Protein AF-A0A9D4X7P8-F1 (afdb_monomer_lite)

Structure (mmCIF, N/CA/C/O backbone):
data_AF-A0A9D4X7P8-F1
#
_entry.id   AF-A0A9D4X7P8-F1
#
loop_
_atom_site.group_PDB
_atom_site.id
_atom_site.type_symbol
_atom_site.label_atom_id
_atom_site.label_alt_id
_atom_site.label_comp_id
_atom_site.label_asym_id
_atom_site.label_entity_id
_atom_site.label_seq_id
_atom_site.pdbx_PDB_ins_code
_atom_site.Cartn_x
_atom_site.Cartn_y
_atom_site.Cartn_z
_atom_site.occupancy
_atom_site.B_iso_or_equiv
_atom_site.auth_seq_id
_atom_site.auth_comp_id
_atom_site.auth_asym_id
_atom_site.auth_atom_id
_atom_site.pdbx_PDB_model_num
ATOM 1 N N . ILE A 1 1 ? 26.173 9.190 -37.164 1.00 42.94 1 ILE A N 1
ATOM 2 C CA . ILE A 1 1 ? 26.378 9.994 -38.397 1.00 42.94 1 ILE A CA 1
ATOM 3 C C . ILE A 1 1 ? 27.823 10.478 -38.387 1.00 42.94 1 ILE A C 1
ATOM 5 O O . ILE A 1 1 ? 28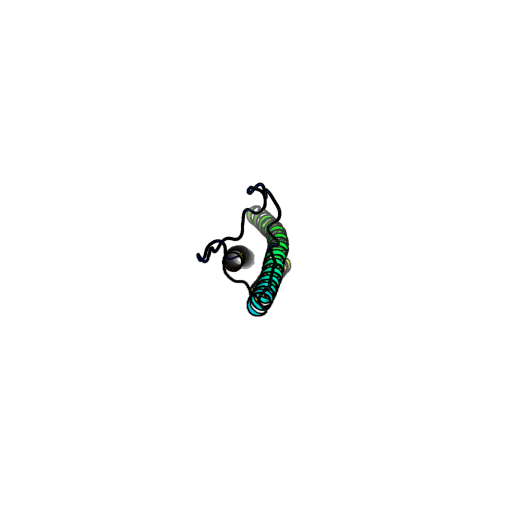.243 11.026 -37.375 1.00 42.94 1 ILE A O 1
ATOM 9 N N . PHE A 1 2 ? 28.584 10.242 -39.460 1.00 40.75 2 PHE A N 1
ATOM 10 C CA . PHE A 1 2 ? 29.937 10.782 -39.629 1.00 40.75 2 PHE A CA 1
ATOM 11 C C . PHE A 1 2 ? 29.878 12.040 -40.497 1.00 40.75 2 PHE A C 1
ATOM 13 O O . PHE A 1 2 ? 29.322 12.016 -41.591 1.00 40.75 2 PHE A O 1
ATOM 20 N N . TYR A 1 3 ? 30.475 13.131 -40.024 1.00 44.56 3 TYR A N 1
ATOM 21 C CA . TYR A 1 3 ? 30.730 14.324 -40.826 1.00 44.56 3 TYR A CA 1
ATOM 22 C C . TYR A 1 3 ? 32.185 14.742 -40.602 1.00 44.56 3 TYR A C 1
ATOM 24 O O . TYR A 1 3 ? 32.595 14.969 -39.464 1.00 44.56 3 TYR A O 1
ATOM 32 N N . LYS A 1 4 ? 32.977 14.798 -41.681 1.00 46.06 4 LYS A N 1
ATOM 33 C CA . LYS A 1 4 ? 34.406 15.177 -41.676 1.00 46.06 4 LYS A CA 1
ATOM 34 C C . LYS A 1 4 ? 35.276 14.406 -40.661 1.00 46.06 4 LYS A C 1
ATOM 36 O O . LYS A 1 4 ? 35.939 15.014 -39.825 1.00 46.06 4 LYS A O 1
ATOM 41 N N . ASN A 1 5 ? 35.285 13.072 -40.745 1.00 43.22 5 ASN A N 1
ATOM 42 C CA . ASN A 1 5 ? 36.192 12.179 -39.998 1.00 43.22 5 ASN A CA 1
ATOM 43 C C . ASN A 1 5 ? 36.205 12.349 -38.466 1.00 43.22 5 ASN A C 1
ATOM 45 O O . ASN A 1 5 ? 37.178 11.985 -37.810 1.00 43.22 5 ASN A O 1
ATOM 49 N N . LYS A 1 6 ? 35.127 12.874 -37.877 1.00 43.34 6 LYS A N 1
ATOM 50 C CA . LYS A 1 6 ? 34.929 12.877 -36.425 1.00 43.34 6 LYS A CA 1
ATOM 51 C C . LYS A 1 6 ? 33.631 12.162 -36.084 1.00 43.34 6 LYS A C 1
ATOM 53 O O . LYS A 1 6 ? 32.567 12.517 -36.595 1.00 43.34 6 LYS A O 1
ATOM 58 N N . GLU A 1 7 ? 33.738 11.160 -35.220 1.00 41.56 7 GLU A N 1
ATOM 59 C CA . GLU A 1 7 ? 32.595 10.467 -34.640 1.00 41.56 7 GLU A CA 1
ATOM 60 C C . GLU A 1 7 ? 31.840 11.450 -33.736 1.00 41.56 7 GLU A C 1
ATOM 62 O O . GLU A 1 7 ? 32.394 12.014 -32.791 1.00 41.56 7 GLU A O 1
ATOM 67 N N . ARG A 1 8 ? 30.580 11.732 -34.073 1.00 46.03 8 ARG A N 1
ATOM 68 C CA . ARG A 1 8 ? 29.701 12.586 -33.273 1.00 46.03 8 ARG A CA 1
ATOM 69 C C . ARG A 1 8 ? 28.571 11.725 -32.734 1.00 46.03 8 ARG A C 1
ATOM 71 O O . ARG A 1 8 ? 27.707 11.266 -33.481 1.00 46.03 8 ARG A O 1
ATOM 78 N N . VAL A 1 9 ? 28.587 11.540 -31.421 1.00 49.66 9 VAL A N 1
ATOM 79 C CA . VAL A 1 9 ? 27.447 11.056 -30.649 1.00 49.66 9 VAL A CA 1
ATOM 80 C C . VAL A 1 9 ? 26.550 12.264 -30.408 1.00 49.66 9 VAL A C 1
ATOM 82 O O . VAL A 1 9 ? 26.914 13.113 -29.606 1.00 49.66 9 VAL A O 1
ATOM 85 N N . SER A 1 10 ? 25.422 12.395 -31.104 1.00 44.62 10 SER A N 1
ATOM 86 C CA . SER A 1 10 ? 24.226 12.923 -30.440 1.00 44.62 10 SER A CA 1
ATOM 87 C C . SER A 1 10 ? 22.953 12.745 -31.254 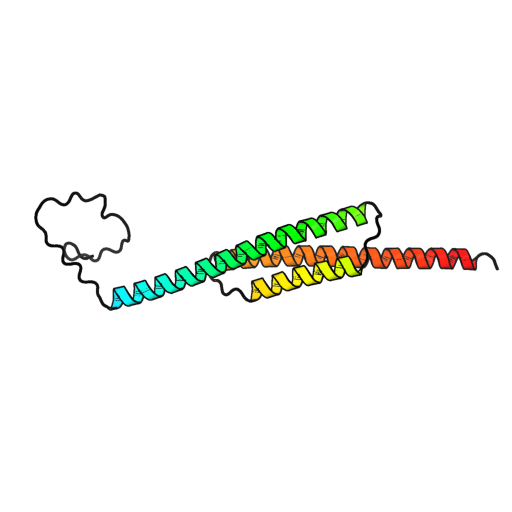1.00 44.62 10 SER A C 1
ATOM 89 O O . SER A 1 10 ? 22.955 12.627 -32.476 1.00 44.62 10 SER A O 1
ATOM 91 N N . LYS A 1 11 ? 21.887 12.718 -30.468 1.00 54.62 11 LYS A N 1
ATOM 92 C CA . LYS A 1 11 ? 20.524 12.245 -30.663 1.00 54.62 11 LYS A CA 1
ATOM 93 C C . LYS A 1 11 ? 19.567 13.363 -31.090 1.00 54.62 11 LYS A C 1
ATOM 95 O O . LYS A 1 11 ? 18.370 13.137 -31.162 1.00 54.62 11 LYS A O 1
ATOM 100 N N . GLU A 1 12 ? 20.057 14.568 -31.341 1.00 46.75 12 GLU A N 1
ATOM 101 C CA . GLU A 1 12 ? 19.221 15.763 -31.453 1.00 46.75 12 GLU A CA 1
ATOM 102 C C . GLU A 1 12 ? 19.833 16.711 -32.493 1.00 46.75 12 GLU A C 1
ATOM 104 O O . GLU A 1 12 ? 21.054 16.796 -32.604 1.00 46.75 12 GLU A O 1
ATOM 109 N N . PHE A 1 13 ? 18.974 17.419 -33.231 1.00 42.31 13 PHE A N 1
ATOM 110 C CA . PHE A 1 13 ? 19.274 18.430 -34.259 1.00 42.31 13 PHE A CA 1
ATOM 111 C C . PHE A 1 13 ? 19.538 17.932 -35.689 1.00 42.31 13 PHE A C 1
ATOM 113 O O . PHE A 1 13 ? 20.638 18.050 -36.223 1.00 42.31 13 PHE A O 1
ATOM 120 N N . LEU A 1 14 ? 18.465 17.502 -36.363 1.00 47.31 14 LEU A N 1
ATOM 121 C CA . LEU A 1 14 ? 18.344 17.673 -37.821 1.00 47.31 14 LEU A CA 1
ATOM 122 C C . LEU A 1 14 ? 17.443 18.856 -38.232 1.00 47.31 14 LEU A C 1
ATOM 124 O O . LEU A 1 14 ? 17.366 19.140 -39.419 1.00 47.31 14 LEU A O 1
ATOM 128 N N . ASP A 1 15 ? 16.858 19.601 -37.285 1.00 44.41 15 ASP A N 1
ATOM 129 C CA . ASP A 1 15 ? 15.993 20.757 -37.603 1.00 44.41 15 ASP A CA 1
ATOM 130 C C . ASP A 1 15 ? 16.719 22.113 -37.689 1.00 44.41 15 ASP A C 1
ATOM 132 O O . ASP A 1 15 ? 16.115 23.112 -38.064 1.00 44.41 15 ASP A O 1
ATOM 136 N N . VAL A 1 16 ? 18.019 22.188 -37.371 1.00 42.19 16 VAL A N 1
ATOM 137 C CA . VAL A 1 16 ? 18.751 23.479 -37.315 1.00 42.19 16 VAL A CA 1
ATOM 138 C C . VAL A 1 16 ? 19.763 23.664 -38.450 1.00 42.19 16 VAL A C 1
ATOM 140 O O . VAL A 1 16 ? 20.284 24.760 -38.647 1.00 42.19 16 VAL A O 1
ATOM 143 N N . VAL A 1 17 ? 20.036 22.645 -39.265 1.00 41.22 17 VAL A N 1
ATOM 144 C CA . VAL A 1 17 ? 21.039 22.780 -40.330 1.00 41.22 17 VAL A CA 1
ATOM 145 C C . VAL A 1 17 ? 20.341 22.922 -41.672 1.00 41.22 17 VAL A C 1
ATOM 147 O O . VAL A 1 17 ? 19.971 21.934 -42.297 1.00 41.22 17 VAL A O 1
ATOM 150 N N . GLY A 1 18 ? 20.180 24.172 -42.114 1.00 45.78 18 GLY A N 1
ATOM 151 C CA . GLY A 1 18 ? 19.785 24.507 -43.479 1.00 45.78 18 GLY A CA 1
ATOM 152 C C . GLY A 1 18 ? 20.679 23.781 -44.484 1.00 45.78 18 GLY A C 1
ATOM 153 O O . GLY A 1 18 ? 21.833 24.154 -44.700 1.00 45.78 18 GLY A O 1
ATOM 154 N N . VAL A 1 19 ? 20.149 22.712 -45.078 1.00 43.91 19 VAL A N 1
ATOM 155 C CA . VAL A 1 19 ? 20.844 21.907 -46.081 1.00 43.91 19 VAL A CA 1
ATOM 156 C C . VAL A 1 19 ? 20.837 22.689 -47.394 1.00 43.91 19 VAL A C 1
ATOM 158 O O . VAL A 1 19 ? 19.888 22.619 -48.172 1.00 43.91 19 VAL A O 1
ATOM 161 N N . LYS A 1 20 ? 21.895 23.470 -47.639 1.00 41.97 20 LYS A N 1
ATOM 162 C CA . LYS A 1 20 ? 22.198 24.004 -48.972 1.00 41.97 20 LYS A CA 1
ATOM 163 C C . LYS A 1 20 ? 22.909 22.934 -49.805 1.00 41.97 20 LYS A C 1
ATOM 165 O O . LYS A 1 20 ? 23.957 22.432 -49.417 1.00 41.97 20 LYS A O 1
ATOM 170 N N . ASP A 1 21 ? 22.288 22.647 -50.945 1.00 38.38 21 ASP A N 1
ATOM 171 C CA . ASP A 1 21 ? 22.766 21.957 -52.146 1.00 38.38 21 ASP A CA 1
ATOM 172 C C . ASP A 1 21 ? 23.396 20.546 -52.041 1.00 38.38 21 ASP A C 1
ATOM 174 O O . ASP A 1 21 ? 24.517 20.320 -51.588 1.00 38.38 21 ASP A O 1
ATOM 178 N N . LYS A 1 22 ? 22.651 19.589 -52.616 1.00 42.72 22 LYS A N 1
ATOM 179 C CA . LYS A 1 22 ? 23.103 18.391 -53.359 1.00 42.72 22 LYS A CA 1
ATOM 180 C C . LYS A 1 22 ? 24.055 17.384 -52.696 1.00 42.72 22 LYS A C 1
ATOM 182 O O . LYS A 1 22 ? 24.614 16.537 -53.390 1.00 42.72 22 LYS A O 1
ATOM 187 N N . SER A 1 23 ? 24.175 17.354 -51.375 1.00 39.47 23 SER A N 1
ATOM 188 C CA . SER A 1 23 ? 24.879 16.255 -50.697 1.00 39.47 23 SER A CA 1
ATOM 189 C C . SER A 1 23 ? 23.940 15.063 -50.480 1.00 39.47 23 SER A C 1
ATOM 191 O O . SER A 1 23 ? 23.065 15.092 -49.618 1.00 39.47 23 SER A O 1
ATOM 193 N N . LYS A 1 24 ? 24.110 14.005 -51.281 1.00 41.56 24 LYS A N 1
ATOM 194 C CA . LYS A 1 24 ? 23.375 12.735 -51.167 1.00 41.56 24 LYS A CA 1
ATOM 195 C C . LYS A 1 24 ? 23.822 12.013 -49.886 1.00 41.56 24 LYS A C 1
ATOM 197 O O . LYS A 1 24 ? 24.765 11.229 -49.904 1.00 41.56 24 LYS A O 1
ATOM 202 N N . LEU A 1 25 ? 23.182 12.321 -48.758 1.00 44.38 25 LEU A N 1
ATOM 203 C CA . LEU A 1 25 ? 23.380 11.608 -47.496 1.00 44.38 25 LEU A CA 1
ATOM 204 C C . LEU A 1 25 ? 22.813 10.190 -47.645 1.00 44.38 25 LEU A C 1
ATOM 206 O O . LEU A 1 25 ? 21.608 9.975 -47.544 1.00 44.38 25 LEU A O 1
ATOM 210 N N . VAL A 1 26 ? 23.679 9.216 -47.923 1.00 43.41 26 VAL A N 1
ATOM 211 C CA . VAL A 1 26 ? 23.304 7.799 -47.885 1.00 43.41 26 VAL A CA 1
ATOM 212 C C . VAL A 1 26 ? 23.286 7.372 -46.419 1.00 43.41 26 VAL A C 1
ATOM 214 O O . VAL A 1 26 ? 24.330 7.178 -45.799 1.00 43.41 26 VAL A O 1
ATOM 217 N N . LEU A 1 27 ? 22.086 7.266 -45.849 1.00 46.78 27 LEU A N 1
ATOM 218 C CA . LEU A 1 27 ? 21.854 6.708 -44.520 1.00 46.78 27 LEU A CA 1
ATOM 219 C C . LEU A 1 27 ? 22.087 5.185 -44.572 1.00 46.78 27 LEU A C 1
ATOM 221 O O . LEU A 1 27 ? 21.148 4.408 -44.720 1.00 46.78 27 LEU A O 1
ATOM 225 N N . MET A 1 28 ? 23.342 4.741 -44.501 1.00 42.09 28 MET A N 1
ATOM 226 C CA . MET A 1 28 ? 23.650 3.332 -44.243 1.00 42.09 28 MET A CA 1
ATOM 227 C C . MET A 1 28 ? 23.444 3.056 -42.750 1.00 42.09 28 MET A C 1
ATOM 229 O O . MET A 1 28 ? 24.292 3.385 -41.924 1.00 42.09 28 MET A O 1
ATOM 233 N N . GLU A 1 29 ? 22.290 2.490 -42.389 1.00 48.53 29 GLU A N 1
ATOM 234 C CA . GLU A 1 29 ? 22.078 1.930 -41.051 1.00 48.53 29 GLU A CA 1
ATOM 235 C C . GLU A 1 29 ? 22.872 0.623 -40.908 1.00 48.53 29 GLU A C 1
ATOM 237 O O . GLU A 1 29 ? 22.549 -0.381 -41.544 1.00 48.53 29 GLU A O 1
ATOM 242 N N . ASP A 1 30 ? 23.897 0.641 -40.055 1.00 52.16 30 ASP A N 1
ATOM 243 C CA . ASP A 1 30 ? 24.660 -0.540 -39.641 1.00 52.16 30 ASP A CA 1
ATOM 244 C C . ASP A 1 30 ? 23.722 -1.570 -38.959 1.00 52.16 30 ASP A C 1
ATOM 246 O O . ASP A 1 30 ? 22.939 -1.182 -38.079 1.00 52.16 30 ASP A O 1
ATOM 250 N N . PRO A 1 31 ? 23.772 -2.869 -39.319 1.00 54.84 31 PRO A N 1
ATOM 251 C CA . PRO A 1 31 ? 23.047 -3.944 -38.633 1.00 54.84 31 PRO A CA 1
ATOM 252 C C . PRO A 1 31 ? 23.151 -3.898 -37.099 1.00 54.84 31 PRO A C 1
ATOM 254 O O . PRO A 1 31 ? 22.161 -4.146 -36.407 1.00 54.84 31 PRO A O 1
ATOM 257 N N . ILE A 1 32 ? 24.304 -3.490 -36.559 1.00 58.41 32 ILE A N 1
ATOM 258 C CA . ILE A 1 32 ? 24.544 -3.351 -35.114 1.00 58.41 32 ILE A CA 1
ATOM 259 C C . ILE A 1 32 ? 23.689 -2.222 -34.516 1.00 58.41 32 ILE A C 1
ATOM 261 O O . ILE A 1 32 ? 23.172 -2.333 -33.402 1.00 58.41 32 ILE A O 1
ATOM 265 N N . SER A 1 33 ? 23.481 -1.139 -35.271 1.00 60.50 33 SER A N 1
ATOM 266 C CA . SER A 1 33 ? 22.645 -0.008 -34.851 1.00 60.50 33 SER A CA 1
ATOM 267 C C . SER A 1 33 ? 21.155 -0.362 -34.837 1.00 60.50 33 SER A C 1
ATOM 269 O O . SER A 1 33 ? 20.428 0.095 -33.953 1.00 60.50 33 SER A O 1
ATOM 271 N N . LYS A 1 34 ? 20.696 -1.214 -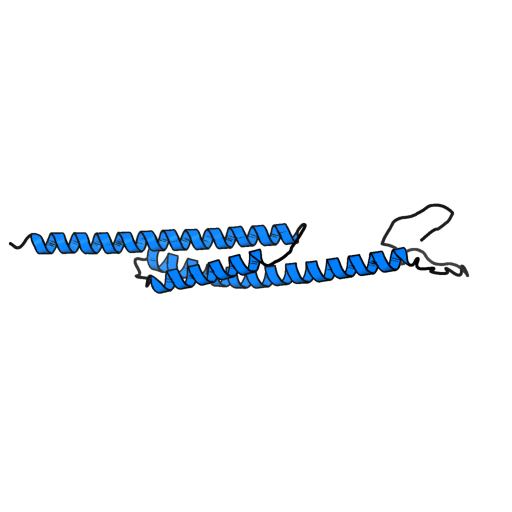35.764 1.00 60.44 34 LYS A N 1
ATOM 272 C CA . LYS A 1 34 ? 19.319 -1.736 -35.763 1.00 60.44 34 LYS A CA 1
ATOM 273 C C . LYS A 1 34 ? 19.069 -2.630 -34.555 1.00 60.44 34 LYS A C 1
ATOM 275 O O . LYS A 1 34 ? 18.100 -2.400 -33.834 1.00 60.44 34 LYS A O 1
ATOM 280 N N . GLU A 1 35 ? 19.963 -3.578 -34.290 1.00 58.88 35 GLU A N 1
ATOM 281 C CA . GLU A 1 35 ? 19.842 -4.491 -33.148 1.00 58.88 35 GLU A CA 1
ATOM 282 C C . GLU A 1 35 ? 19.827 -3.724 -31.816 1.00 58.88 35 GLU A C 1
ATOM 284 O O . GLU A 1 35 ? 18.947 -3.923 -30.974 1.00 58.88 35 GLU A O 1
ATOM 289 N N . LYS A 1 36 ? 20.724 -2.740 -31.663 1.00 62.09 36 LYS A N 1
ATOM 290 C CA . LYS A 1 36 ? 20.759 -1.860 -30.486 1.00 62.09 36 LYS A CA 1
ATOM 291 C C . LYS A 1 36 ? 19.447 -1.088 -30.300 1.00 62.09 36 LYS A C 1
ATOM 293 O O . LYS A 1 36 ? 18.924 -1.043 -29.186 1.00 62.09 36 LYS A O 1
ATOM 298 N N . ARG A 1 37 ? 18.876 -0.540 -31.380 1.00 65.31 37 ARG A N 1
ATOM 299 C CA . ARG A 1 37 ? 17.592 0.185 -31.359 1.00 65.31 37 ARG A CA 1
ATOM 300 C C . ARG A 1 37 ? 16.415 -0.721 -30.985 1.00 65.31 37 ARG A C 1
ATOM 302 O O . ARG A 1 37 ? 15.551 -0.301 -30.216 1.00 65.31 37 ARG A O 1
ATOM 309 N N . TYR A 1 38 ? 16.370 -1.956 -31.485 1.00 56.84 38 TYR A N 1
ATOM 310 C CA . TYR A 1 38 ? 15.320 -2.919 -31.133 1.00 56.84 38 TYR A CA 1
ATOM 311 C C . TYR A 1 38 ? 15.378 -3.333 -29.657 1.00 56.84 38 TYR A C 1
ATOM 313 O O . TYR A 1 38 ? 14.338 -3.392 -28.994 1.00 56.84 38 TYR A O 1
ATOM 321 N N . LEU A 1 39 ? 16.578 -3.566 -29.118 1.00 60.47 39 LEU A N 1
ATOM 322 C CA . LEU A 1 39 ? 16.776 -3.867 -27.697 1.00 60.47 39 LEU A CA 1
ATOM 323 C C . LEU A 1 39 ? 16.356 -2.697 -26.800 1.00 60.47 39 LEU A C 1
ATOM 325 O O . LEU A 1 39 ? 15.700 -2.907 -25.779 1.00 60.47 39 LEU A O 1
ATOM 329 N N . GLU A 1 40 ? 16.689 -1.467 -27.187 1.00 65.19 40 GLU A N 1
ATOM 330 C CA . GLU A 1 40 ? 16.310 -0.255 -26.454 1.00 65.19 40 GLU A CA 1
ATOM 331 C C . GLU A 1 40 ? 14.788 -0.035 -26.478 1.00 65.19 40 GLU A C 1
ATOM 333 O O . GLU A 1 40 ? 14.179 0.208 -25.437 1.00 65.19 40 GLU A O 1
ATOM 338 N N . MET A 1 41 ? 14.137 -0.253 -27.626 1.00 63.12 41 MET A N 1
ATOM 339 C CA . MET A 1 41 ? 12.678 -0.174 -27.741 1.00 63.12 41 MET A CA 1
ATOM 340 C C . MET A 1 41 ? 11.971 -1.225 -26.870 1.00 63.12 41 MET A C 1
ATOM 342 O O . MET A 1 41 ? 11.009 -0.903 -26.174 1.00 63.12 41 MET A O 1
ATOM 346 N N . ARG A 1 42 ? 12.468 -2.470 -26.831 1.00 61.38 42 ARG A N 1
ATOM 347 C CA . ARG A 1 42 ? 11.930 -3.528 -25.953 1.00 61.38 42 ARG A CA 1
ATOM 348 C C . ARG A 1 42 ? 12.097 -3.209 -24.466 1.00 61.38 42 ARG A C 1
ATOM 350 O O . ARG A 1 42 ? 11.177 -3.464 -23.683 1.00 61.38 42 ARG A O 1
ATOM 357 N N . LYS A 1 43 ? 13.240 -2.637 -24.074 1.00 69.38 43 LYS A N 1
ATOM 358 C CA . LYS A 1 43 ? 13.474 -2.175 -22.698 1.00 69.38 43 LYS A CA 1
ATOM 359 C C . LYS A 1 43 ? 12.491 -1.070 -22.326 1.00 69.38 43 LYS A C 1
ATOM 361 O O . LYS A 1 43 ? 11.830 -1.191 -21.300 1.00 69.38 43 LYS A O 1
ATOM 366 N N . ASN A 1 44 ? 12.306 -0.076 -23.192 1.00 66.88 44 ASN A N 1
ATOM 367 C CA . ASN A 1 44 ? 11.370 1.021 -22.944 1.00 66.88 44 ASN A CA 1
ATOM 368 C C . ASN A 1 44 ? 9.923 0.529 -22.825 1.00 66.88 44 ASN A C 1
ATOM 370 O O . ASN A 1 44 ? 9.238 0.904 -21.883 1.00 66.88 44 ASN A O 1
ATOM 374 N N . VAL A 1 45 ? 9.470 -0.377 -23.699 1.00 73.00 45 VAL A N 1
ATOM 375 C CA . VAL A 1 45 ? 8.119 -0.964 -23.599 1.00 73.00 45 VAL A CA 1
ATOM 376 C C . VAL A 1 45 ? 7.921 -1.710 -22.274 1.00 73.00 45 VAL A C 1
ATOM 378 O O . VAL A 1 45 ? 6.851 -1.627 -21.675 1.00 73.00 45 VAL A O 1
ATOM 381 N N . THR A 1 46 ? 8.939 -2.430 -21.799 1.00 78.44 46 THR A N 1
ATOM 382 C CA . THR A 1 46 ? 8.882 -3.128 -20.503 1.00 78.44 46 THR A CA 1
ATOM 383 C C . THR A 1 46 ? 8.818 -2.140 -19.337 1.00 78.44 46 THR A C 1
ATOM 385 O O . THR A 1 46 ? 8.015 -2.328 -18.425 1.00 78.44 46 THR A O 1
ATOM 388 N N . MET A 1 47 ? 9.599 -1.058 -19.391 1.00 80.69 47 MET A N 1
ATOM 389 C CA . MET A 1 47 ? 9.600 -0.020 -18.354 1.00 80.69 47 MET A CA 1
ATOM 390 C C . MET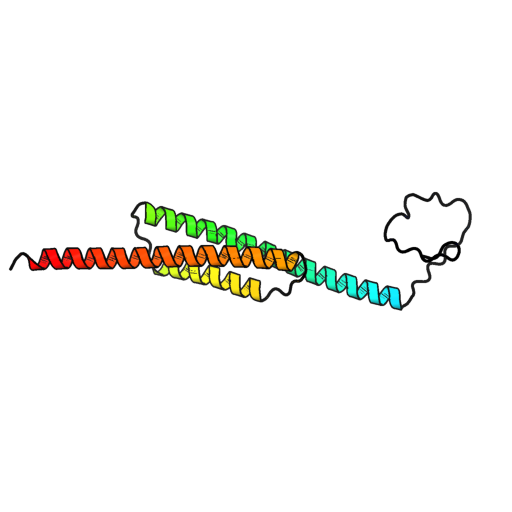 A 1 47 ? 8.285 0.759 -18.312 1.00 80.69 47 MET A C 1
ATOM 392 O O . MET A 1 47 ? 7.741 0.974 -17.232 1.00 80.69 47 MET A O 1
ATOM 396 N N . GLU A 1 48 ? 7.717 1.096 -19.468 1.00 85.31 48 GLU A N 1
ATOM 397 C CA . GLU A 1 48 ? 6.397 1.727 -19.572 1.00 85.31 48 GLU A CA 1
ATOM 398 C C . GLU A 1 48 ? 5.297 0.846 -18.969 1.00 85.31 48 GLU A C 1
ATOM 400 O O . GLU A 1 48 ? 4.444 1.325 -18.224 1.00 85.31 48 GLU A O 1
ATOM 405 N N . LYS A 1 49 ? 5.329 -0.466 -19.232 1.00 89.88 49 LYS A N 1
ATOM 406 C CA . LYS A 1 49 ? 4.382 -1.418 -18.628 1.00 89.88 49 LYS A CA 1
ATOM 407 C C . LYS A 1 49 ? 4.534 -1.503 -17.109 1.00 89.88 49 LYS A C 1
ATOM 409 O O . LYS A 1 49 ? 3.525 -1.524 -16.404 1.00 89.88 49 LYS A O 1
ATOM 414 N N . ALA A 1 50 ? 5.767 -1.538 -16.606 1.00 89.81 50 ALA A N 1
ATOM 415 C CA . ALA A 1 50 ? 6.041 -1.555 -15.171 1.00 89.81 50 ALA A CA 1
ATOM 416 C C . ALA A 1 50 ? 5.556 -0.265 -14.491 1.00 89.81 50 ALA A C 1
ATOM 418 O O . ALA A 1 50 ? 4.873 -0.334 -13.472 1.00 89.81 50 ALA A O 1
ATOM 419 N N . SER A 1 51 ? 5.834 0.892 -15.097 1.00 91.25 51 SER A N 1
ATOM 420 C CA . SER A 1 51 ? 5.368 2.202 -14.633 1.00 91.25 51 SER A CA 1
ATOM 421 C C . SER A 1 51 ? 3.840 2.258 -14.552 1.00 91.25 51 SER A C 1
ATOM 423 O O . SER A 1 51 ? 3.293 2.518 -13.482 1.00 91.25 51 SER A O 1
ATOM 425 N N . LYS A 1 52 ? 3.137 1.879 -15.630 1.00 93.31 52 LYS A N 1
ATOM 426 C CA . LYS A 1 52 ? 1.665 1.808 -15.652 1.00 93.31 52 LYS A CA 1
ATOM 427 C C . LYS A 1 52 ? 1.106 0.882 -14.574 1.00 93.31 52 LYS A C 1
ATOM 429 O O . LYS A 1 52 ? 0.198 1.276 -13.852 1.00 93.31 52 LYS A O 1
ATOM 434 N N . SER A 1 53 ? 1.695 -0.304 -14.414 1.00 93.94 53 SER A N 1
ATOM 435 C CA . SER A 1 53 ? 1.276 -1.263 -13.381 1.00 93.94 53 SER A CA 1
ATOM 436 C C . SER A 1 53 ? 1.420 -0.674 -11.973 1.00 93.94 53 SER A C 1
ATOM 438 O O . SER A 1 53 ? 0.530 -0.823 -11.141 1.00 93.94 53 SER A O 1
ATOM 440 N N . ILE A 1 54 ? 2.518 0.038 -11.700 1.00 94.25 54 ILE A N 1
ATOM 441 C CA . ILE A 1 54 ? 2.733 0.716 -10.415 1.00 94.25 54 ILE A CA 1
ATOM 442 C C . ILE A 1 54 ? 1.733 1.860 -10.222 1.00 94.25 54 ILE A C 1
ATOM 444 O O . ILE A 1 54 ? 1.236 2.037 -9.111 1.00 94.25 54 ILE A O 1
ATOM 448 N N . SER A 1 55 ? 1.410 2.621 -11.271 1.00 95.19 55 SER A N 1
ATOM 449 C CA . SER A 1 55 ? 0.392 3.677 -11.206 1.00 95.19 55 SER A CA 1
ATOM 450 C C . SER A 1 55 ? -0.996 3.119 -10.893 1.00 95.19 55 SER A C 1
ATOM 452 O O . SER A 1 55 ? -1.678 3.653 -10.023 1.00 95.19 55 SER A O 1
ATOM 454 N N . GLU A 1 56 ? -1.398 2.024 -11.535 1.00 96.25 56 GLU A N 1
ATOM 455 C CA . GLU A 1 56 ? -2.666 1.343 -11.248 1.00 96.25 56 GLU A CA 1
ATOM 456 C C . GLU A 1 56 ? -2.722 0.852 -9.799 1.00 96.25 56 GLU A C 1
ATOM 458 O O . GLU A 1 56 ? -3.693 1.117 -9.089 1.00 96.25 56 GLU A O 1
ATOM 463 N N . ILE A 1 57 ? -1.652 0.207 -9.321 1.00 95.25 57 ILE A N 1
ATOM 464 C CA . ILE A 1 57 ? -1.562 -0.217 -7.920 1.00 95.25 57 ILE A CA 1
ATOM 465 C C . ILE A 1 57 ? -1.617 0.994 -6.981 1.00 95.25 57 ILE A C 1
ATOM 467 O O . ILE A 1 57 ? -2.280 0.929 -5.952 1.00 95.25 57 ILE A O 1
ATOM 471 N N . SER A 1 58 ? -0.973 2.115 -7.323 1.00 94.69 58 SER A N 1
ATOM 472 C CA . SER A 1 58 ? -1.031 3.338 -6.512 1.00 94.69 58 SER A CA 1
ATOM 473 C C . SER A 1 58 ? -2.466 3.823 -6.320 1.00 94.69 58 SER A C 1
ATOM 475 O O . SER A 1 58 ? -2.834 4.159 -5.198 1.00 94.69 58 SER A O 1
ATOM 477 N N . LEU A 1 59 ? -3.284 3.819 -7.376 1.00 97.12 59 LEU A N 1
ATOM 478 C CA . LEU A 1 59 ? -4.693 4.220 -7.293 1.00 97.12 59 LEU A CA 1
ATOM 479 C C . LEU A 1 59 ? -5.502 3.275 -6.395 1.00 97.12 59 LEU A C 1
ATOM 481 O O . LEU A 1 59 ? -6.311 3.723 -5.579 1.00 97.12 59 LEU A O 1
ATOM 485 N N . ASP A 1 60 ? -5.256 1.967 -6.499 1.00 96.25 60 ASP A N 1
ATOM 486 C CA . ASP A 1 60 ? -5.874 0.984 -5.609 1.00 96.25 60 ASP A CA 1
ATOM 487 C C . ASP 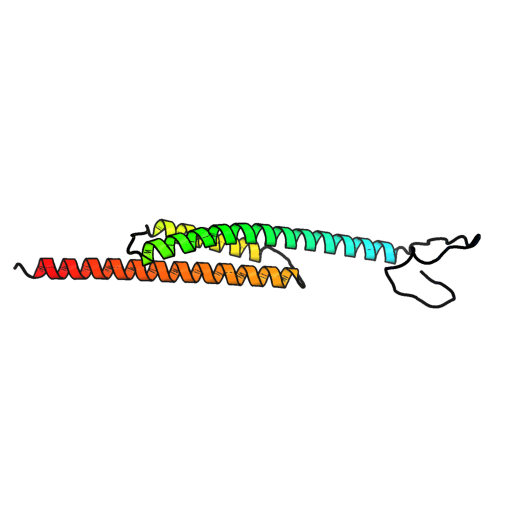A 1 60 ? -5.470 1.222 -4.148 1.00 96.25 60 ASP A C 1
ATOM 489 O O . ASP A 1 60 ? -6.322 1.203 -3.258 1.00 96.25 60 ASP A O 1
ATOM 493 N N . VAL A 1 61 ? -4.187 1.496 -3.896 1.00 95.62 61 VAL A N 1
ATOM 494 C CA . VAL A 1 61 ? -3.657 1.815 -2.564 1.00 95.62 61 VAL A CA 1
ATOM 495 C C . VAL A 1 61 ? -4.276 3.099 -2.015 1.00 95.62 61 VAL A C 1
ATOM 497 O O . VAL A 1 61 ? -4.656 3.116 -0.847 1.00 95.62 61 VAL A O 1
ATOM 500 N N . ASP A 1 62 ? -4.453 4.138 -2.830 1.00 96.19 62 ASP A N 1
ATOM 501 C CA . ASP A 1 62 ? -5.100 5.394 -2.425 1.00 96.19 62 ASP A CA 1
ATOM 502 C C . ASP A 1 62 ? -6.555 5.163 -1.995 1.00 96.19 62 ASP A C 1
ATOM 504 O O . ASP A 1 62 ? -7.011 5.672 -0.967 1.00 96.19 62 ASP A O 1
ATOM 508 N N . ARG A 1 63 ? -7.282 4.320 -2.733 1.00 96.75 63 ARG A N 1
ATOM 509 C CA . ARG A 1 63 ? -8.654 3.943 -2.381 1.00 96.75 63 ARG A CA 1
ATOM 510 C C . ARG A 1 63 ? -8.712 3.160 -1.071 1.00 96.75 63 ARG A C 1
ATOM 512 O O . ARG A 1 63 ? -9.595 3.408 -0.249 1.00 96.75 63 ARG A O 1
ATOM 519 N N . LEU A 1 64 ? -7.795 2.213 -0.871 1.00 95.94 64 LEU A N 1
ATOM 520 C CA . LEU A 1 64 ? -7.704 1.445 0.373 1.00 95.94 64 LEU A CA 1
ATOM 521 C C . LEU A 1 64 ? -7.319 2.350 1.548 1.00 95.94 64 LEU A C 1
ATOM 523 O O . LEU A 1 64 ? -7.912 2.226 2.614 1.00 95.94 64 LEU A O 1
ATOM 527 N N . ALA A 1 65 ? -6.412 3.306 1.343 1.00 93.62 65 ALA A N 1
ATOM 528 C CA . ALA A 1 65 ? -6.033 4.293 2.348 1.00 93.62 65 ALA A CA 1
ATOM 529 C C . ALA A 1 65 ? -7.242 5.097 2.844 1.00 93.62 65 ALA A C 1
ATOM 531 O O . ALA A 1 65 ? -7.413 5.264 4.049 1.00 93.62 65 ALA A O 1
ATOM 532 N N . GLY A 1 66 ? -8.136 5.511 1.939 1.00 96.06 66 GLY A N 1
ATOM 533 C CA . GLY A 1 66 ? -9.393 6.161 2.318 1.00 96.06 66 GLY A CA 1
ATOM 534 C C . GLY A 1 66 ? -10.270 5.292 3.230 1.00 96.06 66 GLY A C 1
ATOM 535 O O . GLY A 1 66 ? -10.870 5.797 4.179 1.00 96.06 66 GLY A O 1
ATOM 536 N N . GLN A 1 67 ? -10.303 3.975 2.998 1.00 95.50 67 GLN A N 1
ATOM 537 C CA . GLN A 1 67 ? -11.019 3.030 3.865 1.00 95.50 67 GLN A CA 1
ATOM 538 C C . GLN A 1 67 ? -10.340 2.887 5.234 1.00 95.50 67 GLN A C 1
ATOM 540 O O . GLN A 1 67 ? -11.037 2.877 6.247 1.00 95.50 67 GLN A O 1
ATOM 545 N N . VAL A 1 68 ? -9.002 2.844 5.281 1.00 94.19 68 VAL A N 1
ATOM 546 C CA . VAL A 1 68 ? -8.236 2.811 6.541 1.00 94.19 68 VAL A CA 1
ATOM 547 C C . VAL A 1 68 ? -8.553 4.040 7.388 1.00 94.19 68 VAL A C 1
ATOM 549 O O . VAL A 1 68 ? -8.950 3.894 8.541 1.00 94.19 68 VAL A O 1
ATOM 552 N N . SER A 1 69 ? -8.471 5.240 6.807 1.00 94.25 69 SER A N 1
ATOM 553 C CA . SER A 1 69 ? -8.756 6.493 7.519 1.00 94.25 69 SER A CA 1
ATOM 554 C C . SER A 1 69 ? -10.203 6.586 8.013 1.00 94.25 69 SER A C 1
ATOM 556 O O . SER A 1 69 ? -10.462 7.126 9.092 1.00 94.25 69 SER A O 1
ATOM 558 N N . ALA A 1 70 ? -11.161 6.041 7.258 1.00 93.56 70 ALA A N 1
ATOM 559 C CA . ALA A 1 70 ? -12.553 5.975 7.693 1.00 93.56 70 ALA A CA 1
ATOM 560 C C . ALA A 1 70 ? -12.720 5.068 8.924 1.00 93.56 70 ALA A C 1
ATOM 562 O O . ALA A 1 70 ? -13.352 5.477 9.900 1.00 93.56 70 ALA A O 1
ATOM 563 N N . LEU A 1 71 ? -12.122 3.870 8.911 1.00 90.81 71 LEU A N 1
ATOM 564 C CA . LEU A 1 71 ? -12.166 2.945 10.049 1.00 90.81 71 LEU A CA 1
ATOM 565 C C . LEU A 1 71 ? -11.462 3.521 11.280 1.00 90.81 71 LEU A C 1
ATOM 567 O O . LEU A 1 71 ? -12.015 3.471 12.377 1.00 90.81 71 LEU A O 1
ATOM 571 N N . GLU A 1 72 ? -10.292 4.127 11.092 1.00 89.31 72 GLU A N 1
ATOM 572 C CA . GLU A 1 72 ? -9.555 4.822 12.148 1.00 89.31 72 GLU A CA 1
ATOM 573 C C . GLU A 1 72 ? -10.416 5.913 12.801 1.00 89.31 72 GLU A C 1
ATOM 575 O O . GLU A 1 72 ? -10.546 5.969 14.023 1.00 89.31 72 GLU A O 1
ATOM 580 N N . THR A 1 73 ? -11.093 6.733 11.992 1.00 91.69 73 THR A N 1
ATOM 581 C CA . THR A 1 73 ? -11.991 7.786 12.488 1.00 91.69 73 THR A CA 1
ATOM 582 C C . THR A 1 73 ? -13.161 7.214 13.290 1.00 91.69 73 THR A C 1
ATOM 584 O O . THR A 1 73 ? -13.528 7.777 14.322 1.00 91.69 73 THR A O 1
ATOM 587 N N . ILE A 1 74 ? -13.762 6.110 12.835 1.00 89.25 74 ILE A N 1
ATOM 588 C CA . ILE A 1 74 ? -14.870 5.451 13.542 1.00 89.25 74 ILE A CA 1
ATOM 589 C C . ILE A 1 74 ? -14.399 4.950 14.910 1.00 89.25 74 ILE A C 1
ATOM 591 O O . ILE A 1 74 ? -15.051 5.238 15.913 1.00 89.25 74 ILE A O 1
ATOM 595 N N . ILE A 1 75 ? -13.261 4.254 14.963 1.00 85.81 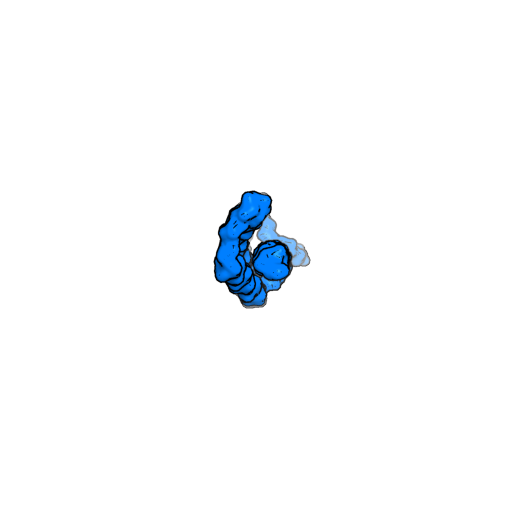75 ILE A N 1
ATOM 596 C CA . ILE A 1 75 ? -12.695 3.709 16.205 1.00 85.81 75 ILE A CA 1
ATOM 597 C C . ILE A 1 75 ? -12.320 4.839 17.170 1.00 85.81 75 ILE A C 1
ATOM 599 O O . ILE A 1 75 ? -12.687 4.788 18.344 1.00 85.81 75 ILE A O 1
ATOM 603 N N . ASN A 1 76 ? -11.681 5.904 16.677 1.00 86.06 76 ASN A N 1
ATOM 604 C CA . ASN A 1 76 ? -11.303 7.066 17.487 1.00 86.06 76 ASN A CA 1
ATOM 605 C C . ASN A 1 76 ? -12.516 7.810 18.068 1.00 86.06 76 ASN A C 1
ATOM 607 O O . ASN A 1 76 ? -12.428 8.383 19.151 1.00 86.06 76 ASN A O 1
ATOM 611 N N . LYS A 1 77 ? -13.671 7.761 17.394 1.00 88.94 77 LYS A N 1
ATOM 612 C CA . LYS A 1 77 ? -14.951 8.286 17.901 1.00 88.94 77 LYS A CA 1
ATOM 613 C C . LYS A 1 77 ? -15.689 7.309 18.831 1.00 88.94 77 LYS A C 1
ATOM 615 O O . LYS A 1 77 ? -16.824 7.578 19.216 1.00 88.94 77 LYS A O 1
ATOM 620 N N . GLY A 1 78 ? -15.078 6.178 19.191 1.00 81.81 78 GLY A N 1
ATOM 621 C CA . GLY A 1 78 ? -15.670 5.149 20.053 1.00 81.81 78 GLY A CA 1
ATOM 622 C C . GLY A 1 78 ? -16.654 4.215 19.340 1.00 81.81 78 GLY A C 1
ATOM 623 O O . GLY A 1 78 ? -17.364 3.449 19.995 1.00 81.81 78 GLY A O 1
ATOM 624 N N . GLY A 1 79 ? -16.714 4.269 18.008 1.00 81.81 79 GLY A N 1
ATOM 625 C CA . GLY A 1 79 ? -17.494 3.346 17.195 1.00 81.81 79 GLY A CA 1
ATOM 626 C C . GLY A 1 79 ? -16.912 1.933 17.226 1.00 81.81 79 GLY A C 1
ATOM 627 O O . GLY A 1 79 ? -15.708 1.731 17.383 1.00 81.81 79 GLY A O 1
ATOM 628 N N . LYS A 1 80 ? -17.778 0.930 17.066 1.00 81.00 80 LYS A N 1
ATOM 629 C CA . LYS A 1 80 ? -17.359 -0.470 16.945 1.00 81.00 80 LYS A CA 1
ATOM 630 C C . LYS A 1 80 ? -17.194 -0.828 15.476 1.00 81.00 80 LYS A C 1
ATOM 632 O O . LYS A 1 80 ? -18.135 -0.675 14.704 1.00 81.00 80 LYS A O 1
ATOM 637 N N . VAL A 1 81 ? -16.026 -1.348 15.129 1.00 82.31 81 VAL A N 1
ATOM 638 C CA . VAL A 1 81 ? -15.739 -1.934 13.817 1.00 82.31 81 VAL A CA 1
ATOM 639 C C . VAL A 1 81 ? -15.673 -3.449 13.977 1.00 82.31 81 VAL A C 1
ATOM 641 O O . VAL A 1 81 ? -15.156 -3.949 14.978 1.00 82.31 81 VAL A O 1
ATOM 644 N N . VAL A 1 82 ? -16.232 -4.187 13.019 1.00 84.75 82 VAL A N 1
ATOM 645 C CA . VAL A 1 82 ? -16.170 -5.651 13.015 1.00 84.75 82 VAL A CA 1
ATOM 646 C C . VAL A 1 82 ? -14.743 -6.074 12.668 1.00 84.75 82 VAL A C 1
ATOM 648 O O . VAL A 1 82 ? -14.177 -5.606 11.685 1.00 84.75 82 VAL A O 1
ATOM 651 N N . GLU A 1 83 ? -14.149 -6.980 13.449 1.00 84.12 83 GLU A N 1
ATOM 652 C CA . GLU A 1 83 ? -12.767 -7.440 13.220 1.00 84.12 83 GLU A CA 1
ATOM 653 C C . GLU A 1 83 ? -12.565 -8.009 11.804 1.00 84.12 83 GLU A C 1
ATOM 655 O O . GLU A 1 83 ? -11.529 -7.781 11.183 1.00 84.12 83 GLU A O 1
ATOM 660 N N . ALA A 1 84 ? -13.585 -8.676 11.256 1.00 87.38 84 ALA A N 1
ATOM 661 C CA . ALA A 1 84 ? -13.575 -9.184 9.887 1.00 87.38 84 ALA A CA 1
ATOM 662 C C . ALA A 1 84 ? -13.370 -8.081 8.829 1.00 87.38 84 ALA A C 1
ATOM 664 O O . ALA A 1 84 ? -12.712 -8.329 7.819 1.00 87.38 84 ALA A O 1
ATOM 665 N N . ASP A 1 85 ? -13.874 -6.863 9.056 1.00 88.75 85 ASP A N 1
ATOM 666 C CA . ASP A 1 85 ? -13.693 -5.743 8.124 1.00 88.75 85 ASP A CA 1
ATOM 667 C C . ASP A 1 85 ? -12.248 -5.231 8.131 1.00 88.75 85 ASP A C 1
ATOM 669 O O . ASP A 1 85 ? -11.697 -4.925 7.071 1.00 88.75 85 ASP A O 1
ATOM 673 N N . LEU A 1 86 ? -11.608 -5.204 9.309 1.00 88.81 86 LEU A N 1
ATOM 674 C CA . LEU A 1 86 ? -10.184 -4.882 9.445 1.00 88.81 86 LEU A CA 1
ATOM 675 C C . LEU A 1 86 ? -9.323 -5.931 8.729 1.00 88.81 86 LEU A C 1
ATOM 677 O O . LEU A 1 86 ? -8.474 -5.573 7.914 1.00 88.81 86 LEU A O 1
ATOM 681 N N . LEU A 1 87 ? -9.589 -7.220 8.967 1.00 90.12 87 LEU A N 1
ATOM 682 C CA . LEU A 1 87 ? -8.864 -8.328 8.331 1.00 90.12 87 LEU A CA 1
ATOM 683 C C . LEU A 1 87 ? -9.004 -8.309 6.807 1.00 90.12 87 LEU A C 1
ATOM 685 O O . LEU A 1 87 ? -8.010 -8.431 6.094 1.00 90.12 87 LEU A O 1
ATOM 689 N N . LYS A 1 88 ? -10.215 -8.075 6.296 1.00 94.25 88 LYS A N 1
ATOM 690 C CA . LYS A 1 88 ? -10.472 -7.956 4.856 1.00 94.25 88 LYS A CA 1
ATOM 691 C C . LYS A 1 88 ? -9.695 -6.803 4.225 1.00 94.25 88 LYS A C 1
ATOM 693 O O . LYS A 1 88 ? -9.299 -6.884 3.061 1.00 94.25 88 LYS A O 1
ATOM 698 N N . LEU A 1 89 ? -9.502 -5.704 4.953 1.00 93.81 89 LEU A N 1
ATOM 699 C CA . LEU A 1 89 ? -8.742 -4.564 4.453 1.00 93.81 89 LEU A CA 1
ATOM 700 C C . LEU A 1 89 ? -7.230 -4.831 4.472 1.00 93.81 89 LEU A C 1
ATOM 702 O O . LEU A 1 89 ? -6.556 -4.495 3.498 1.00 93.81 89 LEU A O 1
ATOM 706 N N . ILE A 1 90 ? -6.723 -5.509 5.508 1.00 92.62 90 ILE A N 1
ATOM 707 C CA . ILE A 1 90 ? -5.338 -6.003 5.567 1.00 92.62 90 ILE A CA 1
ATOM 708 C C . ILE A 1 90 ? -5.065 -6.951 4.396 1.00 92.62 90 ILE A C 1
ATOM 710 O O . ILE A 1 90 ? -4.097 -6.756 3.668 1.00 92.62 90 ILE A O 1
ATOM 714 N N . GLU A 1 91 ? -5.943 -7.923 4.145 1.00 94.12 91 GLU A N 1
ATOM 715 C CA . GLU A 1 91 ? -5.805 -8.869 3.032 1.00 94.12 91 GLU A CA 1
ATOM 716 C C . GLU A 1 91 ? -5.729 -8.146 1.679 1.00 94.12 91 GLU A C 1
ATOM 718 O O . GLU A 1 91 ? -4.850 -8.418 0.860 1.00 94.12 91 GLU A O 1
ATOM 723 N N . LYS A 1 92 ? -6.601 -7.156 1.450 1.00 96.88 92 LYS A N 1
ATOM 724 C CA . LYS A 1 92 ? -6.558 -6.336 0.230 1.00 96.88 92 LYS A CA 1
ATOM 725 C C . LYS A 1 92 ? -5.246 -5.572 0.080 1.00 96.88 92 LYS A C 1
ATOM 727 O O . LYS A 1 92 ? -4.745 -5.490 -1.039 1.00 96.88 92 LYS A O 1
ATOM 732 N N . LEU A 1 93 ? -4.704 -5.014 1.163 1.00 94.19 93 LEU A N 1
ATOM 733 C CA . LEU A 1 93 ? -3.410 -4.325 1.158 1.00 94.19 93 LEU A CA 1
ATOM 734 C C . LEU A 1 93 ? -2.261 -5.307 0.885 1.00 94.19 93 LEU A C 1
ATOM 736 O O . LEU A 1 93 ? -1.419 -5.034 0.033 1.00 94.19 93 LEU A O 1
ATOM 740 N N . MET A 1 94 ? -2.268 -6.485 1.509 1.00 94.69 94 MET A N 1
ATOM 741 C CA . MET A 1 94 ? -1.286 -7.546 1.253 1.00 94.69 94 MET A CA 1
ATOM 742 C C . MET A 1 94 ? -1.314 -8.015 -0.207 1.00 94.69 94 MET A C 1
ATOM 744 O O . MET A 1 94 ? -0.262 -8.194 -0.816 1.00 94.69 94 MET A O 1
ATOM 748 N N . ASN A 1 95 ? -2.496 -8.105 -0.821 1.00 96.12 95 ASN A N 1
ATOM 749 C CA . ASN A 1 95 ? -2.616 -8.388 -2.251 1.00 96.12 95 ASN A CA 1
ATOM 750 C C . ASN A 1 95 ? -1.964 -7.299 -3.122 1.00 96.12 95 ASN A C 1
ATOM 752 O O . ASN A 1 95 ? -1.365 -7.621 -4.148 1.00 96.12 95 ASN A O 1
ATOM 756 N N . GLN A 1 96 ? -2.016 -6.022 -2.720 1.00 96.19 96 GLN A N 1
ATOM 757 C CA . GLN A 1 96 ? -1.282 -4.962 -3.425 1.00 96.19 96 GLN A CA 1
ATOM 758 C C . GLN A 1 96 ? 0.237 -5.102 -3.267 1.00 96.19 96 GLN A C 1
ATOM 760 O O . GLN A 1 96 ? 0.957 -4.860 -4.233 1.00 96.19 96 GLN A O 1
ATOM 765 N N . LEU A 1 97 ? 0.733 -5.534 -2.101 1.00 93.38 97 LEU A N 1
ATOM 766 C CA . LEU A 1 97 ? 2.161 -5.836 -1.916 1.00 93.38 97 LEU A CA 1
ATOM 767 C C . LEU A 1 97 ? 2.625 -6.953 -2.850 1.00 93.38 97 LEU A C 1
ATOM 769 O O . LEU A 1 97 ? 3.601 -6.764 -3.568 1.00 93.38 97 LEU A O 1
ATOM 773 N N . LEU A 1 98 ? 1.878 -8.057 -2.930 1.00 93.88 98 LEU A N 1
ATOM 774 C CA . LEU A 1 98 ? 2.199 -9.162 -3.840 1.00 93.88 98 LEU A CA 1
ATOM 775 C C . LEU A 1 98 ? 2.225 -8.711 -5.307 1.00 93.88 98 LEU A C 1
ATOM 777 O O . LEU A 1 98 ? 3.109 -9.102 -6.069 1.00 93.88 98 LEU A O 1
ATOM 781 N N . ARG A 1 99 ? 1.285 -7.842 -5.705 1.00 93.69 99 ARG A N 1
ATOM 782 C CA . ARG A 1 99 ? 1.289 -7.236 -7.045 1.00 93.69 99 ARG A CA 1
ATOM 783 C C . ARG A 1 99 ? 2.531 -6.378 -7.273 1.00 93.69 99 ARG A C 1
ATOM 785 O O . ARG A 1 99 ? 3.123 -6.484 -8.341 1.00 93.69 99 ARG A O 1
ATOM 792 N N . LEU A 1 100 ? 2.936 -5.559 -6.298 1.00 92.94 100 LEU A N 1
ATOM 793 C CA . LEU A 1 100 ? 4.157 -4.747 -6.387 1.00 92.94 100 LEU A CA 1
ATOM 794 C C . LEU A 1 100 ? 5.405 -5.625 -6.503 1.00 92.94 100 LEU A C 1
ATOM 796 O O . LEU A 1 100 ? 6.257 -5.334 -7.341 1.00 92.94 100 LEU A O 1
ATOM 800 N N . ASP A 1 101 ? 5.503 -6.703 -5.726 1.00 89.06 101 ASP A N 1
ATOM 801 C CA . ASP A 1 101 ? 6.644 -7.626 -5.751 1.00 89.06 101 ASP A CA 1
ATOM 802 C C . ASP A 1 101 ? 6.795 -8.334 -7.105 1.00 89.06 101 ASP A C 1
ATOM 804 O O . ASP A 1 101 ? 7.915 -8.574 -7.560 1.00 89.06 101 ASP A O 1
ATOM 808 N N . GLY A 1 102 ? 5.679 -8.582 -7.797 1.00 89.62 102 GLY A N 1
ATOM 809 C CA . GLY A 1 102 ? 5.662 -9.129 -9.155 1.00 89.62 102 GLY A CA 1
ATOM 810 C C . GLY A 1 102 ? 6.127 -8.162 -10.253 1.00 89.62 102 GLY A C 1
ATOM 811 O O . GLY A 1 102 ? 6.408 -8.600 -11.370 1.00 89.62 102 GLY A O 1
ATOM 812 N N . VAL A 1 103 ? 6.237 -6.854 -9.982 1.00 90.00 103 VAL A N 1
ATOM 813 C CA . VAL A 1 103 ? 6.667 -5.873 -10.992 1.00 90.00 103 VAL A CA 1
ATOM 814 C C . VAL A 1 103 ? 8.187 -5.855 -11.100 1.00 90.00 103 VAL A C 1
ATOM 816 O O . VAL A 1 103 ? 8.875 -5.328 -10.226 1.00 90.00 103 VAL A O 1
ATOM 819 N N . ILE A 1 104 ? 8.729 -6.346 -12.214 1.00 87.94 104 ILE A N 1
ATOM 820 C CA . ILE A 1 104 ? 10.152 -6.198 -12.547 1.00 87.94 104 ILE A CA 1
ATOM 821 C C . ILE A 1 104 ? 10.401 -4.757 -13.011 1.00 87.94 104 ILE A C 1
ATOM 823 O O . ILE A 1 104 ? 9.895 -4.335 -14.047 1.00 87.94 104 ILE A O 1
ATOM 827 N N . ALA A 1 105 ? 11.186 -4.002 -12.241 1.00 86.81 105 ALA A N 1
ATOM 828 C CA . ALA A 1 105 ? 11.493 -2.600 -12.510 1.00 86.81 105 ALA A CA 1
ATOM 829 C C . ALA A 1 105 ? 12.942 -2.262 -12.137 1.00 86.81 105 ALA A C 1
ATOM 831 O O . ALA A 1 105 ? 13.483 -2.811 -11.171 1.00 86.81 105 ALA A O 1
ATOM 832 N N . ASP A 1 106 ? 13.536 -1.314 -12.863 1.00 83.69 106 ASP A N 1
ATOM 833 C CA . ASP A 1 106 ? 14.856 -0.748 -12.570 1.00 83.69 106 ASP A CA 1
ATOM 834 C C . ASP A 1 106 ? 14.820 0.792 -12.589 1.00 83.69 106 ASP A C 1
ATOM 836 O O . ASP A 1 106 ? 13.792 1.387 -12.922 1.00 83.69 106 ASP A O 1
ATOM 840 N N . GLY A 1 107 ? 15.914 1.436 -12.176 1.00 88.19 107 GLY A N 1
ATOM 841 C CA . GLY A 1 107 ? 16.044 2.896 -12.151 1.00 88.19 107 GLY A CA 1
ATOM 842 C C . GLY A 1 107 ? 14.920 3.581 -11.365 1.00 88.19 107 GLY A C 1
ATOM 843 O O . GLY A 1 107 ? 14.562 3.153 -10.263 1.00 88.19 107 GLY A O 1
ATOM 844 N N . ASP A 1 108 ? 14.333 4.626 -11.946 1.00 87.44 108 ASP A N 1
ATOM 845 C CA . ASP A 1 108 ? 13.275 5.419 -11.309 1.00 87.44 108 ASP A CA 1
ATOM 846 C C . ASP A 1 108 ? 11.996 4.614 -11.050 1.00 87.44 108 ASP A C 1
ATOM 848 O O . ASP A 1 108 ? 11.357 4.768 -10.008 1.00 87.44 108 ASP A O 1
ATOM 852 N N . VAL A 1 109 ? 11.656 3.674 -11.935 1.00 89.19 109 VAL A N 1
ATOM 853 C CA . VAL A 1 109 ? 10.467 2.820 -11.780 1.00 89.19 109 VAL A CA 1
ATOM 854 C C . VAL A 1 109 ? 10.616 1.913 -10.549 1.00 89.19 109 VAL A C 1
ATOM 856 O O . VAL A 1 109 ? 9.667 1.687 -9.794 1.00 89.19 109 VAL A O 1
ATOM 859 N N . LYS A 1 110 ? 11.838 1.452 -10.253 1.00 90.81 110 LYS A N 1
ATOM 860 C CA . LYS A 1 110 ? 12.140 0.711 -9.017 1.00 90.81 110 LYS A CA 1
ATOM 861 C C . LYS A 1 110 ? 11.986 1.584 -7.772 1.00 90.81 110 LYS A C 1
ATOM 863 O O . LYS A 1 110 ? 11.553 1.080 -6.731 1.00 90.81 110 LYS A O 1
ATOM 868 N N . LEU A 1 111 ? 12.335 2.869 -7.853 1.00 92.50 111 LEU A N 1
ATOM 869 C CA . LEU A 1 111 ? 12.124 3.821 -6.759 1.00 92.50 111 LEU A CA 1
ATOM 870 C C . LEU A 1 111 ? 10.629 4.057 -6.519 1.00 92.50 111 LEU A C 1
ATOM 872 O O . LEU A 1 111 ? 10.189 3.969 -5.373 1.00 92.50 111 LEU A O 1
ATOM 876 N N . GLN A 1 112 ? 9.837 4.243 -7.578 1.00 92.00 112 GLN A N 1
ATOM 877 C CA . GLN A 1 112 ? 8.377 4.356 -7.487 1.00 92.00 112 GLN A CA 1
ATOM 878 C C . GLN A 1 112 ? 7.756 3.127 -6.812 1.00 92.00 112 GLN A C 1
ATOM 880 O O . GLN A 1 112 ? 6.981 3.267 -5.865 1.00 92.00 112 GLN A O 1
ATOM 885 N N . ARG A 1 113 ? 8.164 1.916 -7.218 1.00 94.31 113 ARG A N 1
ATOM 886 C CA . ARG A 1 113 ? 7.729 0.663 -6.582 1.00 94.31 113 ARG A CA 1
ATOM 887 C C . ARG A 1 113 ? 8.044 0.646 -5.084 1.00 94.31 113 ARG A C 1
ATOM 889 O O . ARG A 1 113 ? 7.171 0.347 -4.277 1.00 94.31 113 ARG A O 1
ATOM 896 N N . LYS A 1 114 ? 9.275 1.005 -4.694 1.00 93.75 114 LYS A N 1
ATOM 897 C CA . LYS A 1 114 ? 9.693 1.059 -3.278 1.00 93.75 114 LYS A CA 1
ATOM 898 C C . LYS A 1 114 ? 8.862 2.046 -2.457 1.00 93.75 114 LYS A C 1
ATOM 900 O O . LYS A 1 114 ? 8.563 1.759 -1.301 1.00 93.75 114 LYS A O 1
ATOM 905 N N . ILE A 1 115 ? 8.507 3.196 -3.031 1.00 95.00 115 ILE A N 1
ATOM 906 C CA . ILE A 1 115 ? 7.640 4.177 -2.369 1.00 95.00 115 ILE A CA 1
ATOM 907 C C . ILE A 1 115 ? 6.269 3.554 -2.100 1.00 95.00 115 ILE A C 1
ATOM 909 O O . ILE A 1 115 ? 5.796 3.616 -0.967 1.00 95.00 115 ILE A O 1
ATOM 913 N N . GLN A 1 116 ? 5.663 2.898 -3.093 1.00 94.50 116 GLN A N 1
ATOM 914 C CA . GLN A 1 116 ? 4.355 2.262 -2.911 1.00 94.50 116 GLN A CA 1
ATOM 915 C C . GLN A 1 116 ? 4.401 1.120 -1.887 1.00 94.50 116 GLN A C 1
ATOM 917 O O . GLN A 1 116 ? 3.521 1.053 -1.036 1.00 94.50 116 GLN A O 1
ATOM 922 N N . VAL A 1 117 ? 5.458 0.298 -1.871 1.00 95.75 117 VAL A N 1
ATOM 923 C CA . VAL A 1 117 ? 5.639 -0.753 -0.847 1.00 95.75 117 VAL A CA 1
ATOM 924 C C . VAL A 1 117 ? 5.609 -0.159 0.564 1.00 95.75 117 VAL A C 1
ATOM 926 O O . VAL A 1 117 ? 4.839 -0.619 1.406 1.00 95.75 117 VAL A O 1
ATOM 929 N N . LYS A 1 118 ? 6.370 0.917 0.811 1.00 96.44 118 LYS A N 1
ATOM 930 C CA . LYS A 1 118 ? 6.381 1.596 2.118 1.00 96.44 118 LYS A CA 1
ATOM 931 C C . LYS A 1 118 ? 5.011 2.153 2.504 1.00 96.44 118 LYS A C 1
ATOM 933 O O . LYS A 1 118 ? 4.636 2.099 3.673 1.00 96.44 118 LYS A O 1
ATOM 938 N N . ARG A 1 119 ? 4.259 2.694 1.539 1.00 96.81 119 ARG A N 1
ATOM 939 C CA . ARG A 1 119 ? 2.898 3.196 1.786 1.00 96.81 119 ARG A CA 1
ATOM 940 C C . ARG A 1 119 ? 1.975 2.074 2.241 1.00 96.81 119 ARG A C 1
ATOM 942 O O . ARG A 1 119 ? 1.284 2.239 3.240 1.00 96.81 119 ARG A O 1
ATOM 949 N N . VAL A 1 120 ? 1.995 0.937 1.547 1.00 95.19 120 VAL A N 1
ATOM 950 C CA . VAL A 1 120 ? 1.150 -0.208 1.902 1.00 95.19 120 VAL A CA 1
ATOM 951 C C . VAL A 1 120 ? 1.516 -0.765 3.275 1.00 95.19 120 VAL A C 1
ATOM 953 O O . VAL A 1 120 ? 0.621 -0.955 4.093 1.00 95.19 120 VAL A O 1
ATOM 956 N N . GLN A 1 121 ? 2.809 -0.941 3.564 1.00 94.88 121 GLN A N 1
ATOM 957 C CA . GLN A 1 121 ? 3.285 -1.397 4.877 1.00 94.88 121 GLN A CA 1
ATOM 958 C C . GLN A 1 121 ? 2.776 -0.503 6.014 1.00 94.88 121 GLN A C 1
ATOM 960 O O . GLN A 1 121 ? 2.194 -1.005 6.971 1.00 94.88 121 GLN A O 1
ATOM 965 N N . LYS A 1 122 ? 2.872 0.823 5.859 1.00 96.19 122 LYS A N 1
ATOM 966 C CA . LYS A 1 122 ? 2.355 1.780 6.848 1.00 96.19 122 LYS A CA 1
ATOM 967 C C . LYS A 1 122 ? 0.852 1.613 7.109 1.00 96.19 122 LYS A C 1
ATOM 969 O O . LYS A 1 122 ? 0.402 1.718 8.251 1.00 96.19 122 LYS A O 1
ATOM 974 N N . TYR A 1 123 ? 0.056 1.380 6.065 1.00 94.31 123 TYR A N 1
ATOM 975 C CA . TYR A 1 123 ? -1.386 1.173 6.220 1.00 94.31 123 TYR A CA 1
ATOM 976 C C . TYR A 1 123 ? -1.713 -0.164 6.895 1.00 94.31 123 TYR A C 1
ATOM 978 O O . TYR A 1 123 ? -2.623 -0.207 7.720 1.00 94.31 123 TYR A O 1
ATOM 986 N N . VAL A 1 124 ? -0.957 -1.226 6.599 1.00 93.00 124 VAL A N 1
ATOM 987 C CA . VAL A 1 124 ? -1.089 -2.523 7.283 1.00 93.00 124 VAL A CA 1
ATOM 988 C C . VAL A 1 124 ? -0.768 -2.380 8.772 1.00 93.00 124 VAL A C 1
ATOM 990 O O . VAL A 1 124 ? -1.595 -2.751 9.599 1.00 93.00 124 VAL A O 1
ATOM 993 N N . GLU A 1 125 ? 0.349 -1.738 9.124 1.00 93.12 125 GLU A N 1
ATOM 994 C CA . GLU A 1 125 ? 0.726 -1.471 10.522 1.00 93.12 125 GLU A CA 1
ATOM 995 C C . GLU A 1 125 ? -0.356 -0.670 11.270 1.00 93.12 125 GLU A C 1
ATOM 997 O O . GLU A 1 125 ? -0.696 -0.962 12.419 1.00 93.12 125 GLU A O 1
ATOM 1002 N N . THR A 1 126 ? -0.956 0.320 10.603 1.00 92.38 126 THR A N 1
ATOM 1003 C CA . THR A 1 126 ? -2.063 1.107 11.167 1.00 92.38 126 THR A CA 1
ATOM 1004 C C . THR A 1 126 ? -3.281 0.221 11.452 1.00 92.38 126 THR A C 1
ATOM 1006 O O . THR A 1 126 ? -3.867 0.296 12.528 1.00 92.38 126 THR A O 1
ATOM 1009 N N . LEU A 1 127 ? -3.655 -0.673 10.536 1.00 91.00 127 LEU A N 1
ATOM 1010 C CA . LEU A 1 127 ? -4.774 -1.591 10.765 1.00 91.00 127 LEU A CA 1
ATOM 1011 C C . LEU A 1 127 ? -4.486 -2.618 11.864 1.00 91.00 127 LEU A C 1
ATOM 1013 O O . LEU A 1 127 ? -5.382 -2.912 12.656 1.00 91.00 127 LEU A O 1
ATOM 1017 N N . ASP A 1 128 ? -3.255 -3.120 11.958 1.00 90.00 128 ASP A N 1
ATOM 1018 C CA . ASP A 1 128 ? -2.847 -4.050 13.015 1.00 90.00 128 ASP A CA 1
ATOM 1019 C C . ASP A 1 128 ? -2.903 -3.398 14.401 1.00 90.00 128 ASP A C 1
ATOM 1021 O O . ASP A 1 128 ? -3.410 -3.993 15.358 1.00 90.00 128 ASP A O 1
ATOM 1025 N N . THR A 1 129 ? -2.456 -2.145 14.523 1.00 89.69 129 THR A N 1
ATOM 1026 C CA . THR A 1 129 ? -2.584 -1.394 15.782 1.00 89.69 129 THR A CA 1
ATOM 1027 C C . THR A 1 129 ? -4.049 -1.158 16.155 1.00 89.69 129 THR A C 1
ATOM 1029 O O . THR A 1 129 ? -4.436 -1.454 17.287 1.00 89.69 129 THR A O 1
ATOM 1032 N N . LEU A 1 130 ? -4.894 -0.738 15.205 1.00 86.88 130 LEU A N 1
ATOM 1033 C CA . LEU A 1 130 ? -6.336 -0.553 15.425 1.00 86.88 130 LEU A CA 1
ATOM 1034 C C . LEU A 1 130 ? -7.031 -1.851 15.853 1.00 86.88 130 LEU A C 1
ATOM 1036 O O . LEU A 1 130 ? -7.887 -1.845 16.748 1.00 86.88 130 LEU A O 1
ATOM 1040 N N . ARG A 1 131 ? -6.644 -2.977 15.250 1.00 84.25 131 ARG A N 1
ATOM 1041 C CA . ARG A 1 131 ? -7.136 -4.305 15.617 1.00 84.25 131 ARG A CA 1
ATOM 1042 C C . ARG A 1 131 ? -6.759 -4.650 17.054 1.00 84.25 131 ARG A C 1
ATOM 1044 O O . ARG A 1 131 ? -7.640 -4.985 17.846 1.00 84.25 131 ARG A O 1
ATOM 1051 N N . ASN A 1 132 ? -5.487 -4.511 17.418 1.00 82.81 132 ASN A N 1
ATOM 1052 C CA . ASN A 1 132 ? -5.009 -4.820 18.766 1.00 82.81 132 ASN A CA 1
ATOM 1053 C C . ASN A 1 132 ? -5.695 -3.942 19.824 1.00 82.81 132 ASN A C 1
ATOM 1055 O O . ASN A 1 132 ? -6.168 -4.454 20.842 1.00 82.81 132 ASN A O 1
ATOM 1059 N N . SER A 1 133 ? -5.846 -2.640 19.565 1.00 78.62 133 SER A N 1
ATOM 1060 C CA . SER A 1 133 ? -6.586 -1.724 20.442 1.00 78.62 133 SER A CA 1
ATOM 1061 C C . SER A 1 133 ? -8.049 -2.144 20.626 1.00 78.62 133 SER A C 1
ATOM 1063 O O . SER A 1 133 ? -8.564 -2.117 21.748 1.00 78.62 133 SER A O 1
ATOM 1065 N N . SER A 1 134 ? -8.707 -2.596 19.556 1.00 72.19 134 SER A N 1
ATOM 1066 C CA . SER A 1 134 ? -10.097 -3.070 19.598 1.00 72.19 134 SER A CA 1
ATOM 1067 C C . SER A 1 134 ? -10.250 -4.344 20.440 1.00 72.19 134 SER A C 1
ATOM 1069 O O . SER A 1 134 ? -11.161 -4.438 21.268 1.00 72.19 134 SER A O 1
ATOM 1071 N N . VAL A 1 135 ? -9.326 -5.302 20.305 1.00 70.88 135 VAL A N 1
ATOM 1072 C CA . VAL A 1 135 ? -9.302 -6.544 21.101 1.00 70.88 135 VAL A CA 1
ATOM 1073 C C . VAL A 1 135 ? -9.093 -6.242 22.589 1.00 70.88 135 VAL A C 1
ATOM 1075 O O . VAL A 1 135 ? -9.850 -6.731 23.435 1.00 70.88 135 VAL A O 1
ATOM 1078 N N . HIS A 1 136 ? -8.128 -5.378 22.925 1.00 70.44 136 HIS A N 1
ATOM 1079 C CA . HIS A 1 136 ? -7.884 -4.957 24.308 1.00 70.44 136 HIS A CA 1
ATOM 1080 C C . HIS A 1 136 ? -9.101 -4.261 24.931 1.00 70.44 136 HIS A C 1
ATOM 1082 O O . HIS A 1 136 ? -9.430 -4.512 26.096 1.00 70.44 136 HIS A O 1
ATOM 1088 N N . PHE A 1 137 ? -9.813 -3.430 24.165 1.00 68.75 137 PHE A N 1
ATOM 1089 C CA . PHE A 1 137 ? -11.032 -2.775 24.631 1.00 68.75 137 PHE A CA 1
ATOM 1090 C C . PHE A 1 137 ? -12.130 -3.791 24.976 1.00 68.75 137 PHE A C 1
ATOM 1092 O O . PHE A 1 137 ? -12.725 -3.717 26.054 1.00 68.75 137 PHE A O 1
ATOM 1099 N N . ILE A 1 138 ? -12.360 -4.791 24.117 1.00 69.31 138 ILE A N 1
ATOM 1100 C CA . ILE A 1 138 ? -13.343 -5.859 24.365 1.00 69.31 138 ILE A CA 1
ATOM 1101 C C . ILE A 1 138 ? -12.976 -6.658 25.621 1.00 69.31 138 ILE A C 1
ATOM 1103 O O . ILE A 1 138 ? -13.850 -6.916 26.454 1.00 69.31 138 ILE A O 1
ATOM 1107 N N . GLN A 1 139 ? -11.698 -7.004 25.800 1.00 71.25 139 GLN A N 1
ATOM 1108 C CA . GLN A 1 139 ? -11.232 -7.730 26.983 1.00 71.25 139 GLN A CA 1
ATOM 1109 C C . GLN A 1 139 ? -11.458 -6.917 28.269 1.00 71.25 139 GLN A C 1
ATOM 1111 O O . GLN A 1 139 ? -11.947 -7.457 29.263 1.00 71.25 139 GLN A O 1
ATOM 1116 N N . ARG A 1 140 ? -11.203 -5.600 28.238 1.00 67.62 140 ARG A N 1
ATOM 1117 C CA . ARG A 1 140 ? -11.459 -4.694 29.371 1.00 67.62 140 ARG A CA 1
ATOM 1118 C C . ARG A 1 140 ? -12.950 -4.593 29.705 1.00 67.62 140 ARG A C 1
ATOM 1120 O O . ARG A 1 140 ? -13.325 -4.616 30.878 1.00 67.62 140 ARG A O 1
ATOM 1127 N N . ILE A 1 141 ? -13.825 -4.542 28.699 1.00 72.75 141 ILE A N 1
ATOM 1128 C CA . ILE A 1 141 ? -15.282 -4.548 28.908 1.00 72.75 141 ILE A CA 1
ATOM 1129 C C . ILE A 1 141 ? -15.756 -5.883 29.506 1.00 72.75 141 ILE A C 1
ATOM 1131 O O . ILE A 1 141 ? -16.571 -5.884 30.428 1.00 72.75 141 ILE A O 1
ATOM 1135 N N . LYS A 1 142 ? -15.234 -7.023 29.038 1.00 73.00 142 LYS A N 1
ATOM 1136 C CA . LYS A 1 142 ? -15.548 -8.340 29.622 1.00 73.00 142 LYS A CA 1
ATOM 1137 C C . LYS A 1 142 ? -15.091 -8.435 31.083 1.00 73.00 142 LYS A C 1
ATOM 1139 O O . LYS A 1 142 ? -15.879 -8.840 31.935 1.00 73.00 142 LYS A O 1
ATOM 1144 N N . TRP A 1 143 ? -13.870 -7.990 31.387 1.00 70.88 143 TRP A N 1
ATOM 1145 C CA . TRP A 1 143 ? -13.325 -7.980 32.750 1.00 70.88 143 TRP A CA 1
ATOM 1146 C C . TRP A 1 143 ? -14.145 -7.100 33.709 1.00 70.88 143 TRP A C 1
ATOM 1148 O O . TRP A 1 143 ? -14.504 -7.537 34.801 1.00 70.88 143 TRP A O 1
ATOM 1158 N N . THR A 1 144 ? -14.526 -5.889 33.286 1.00 72.75 144 THR A N 1
ATOM 1159 C CA . THR A 1 144 ? -15.352 -4.980 34.108 1.00 72.75 144 THR A CA 1
ATOM 1160 C C . THR A 1 144 ? -16.764 -5.517 34.362 1.00 72.75 144 THR A C 1
ATOM 1162 O O . THR A 1 144 ? -17.268 -5.386 35.479 1.00 72.75 144 THR A O 1
ATOM 1165 N N . LYS A 1 145 ? -17.399 -6.166 33.375 1.00 72.00 145 LYS A N 1
ATOM 1166 C CA . LYS A 1 145 ? -18.692 -6.845 33.570 1.00 72.00 145 LYS A CA 1
ATOM 1167 C C . LYS A 1 145 ? -18.584 -8.020 34.545 1.00 72.00 145 LYS A C 1
ATOM 1169 O O . LYS A 1 145 ? -19.416 -8.114 35.440 1.00 72.00 145 LYS A O 1
ATOM 1174 N N . SER A 1 146 ? -17.543 -8.848 34.425 1.00 73.88 146 SER A N 1
ATOM 1175 C CA . SER A 1 146 ? -17.302 -9.987 35.325 1.00 73.88 146 SER A CA 1
ATOM 1176 C C . SER A 1 146 ? -17.067 -9.560 36.779 1.00 73.88 146 SER A C 1
ATOM 1178 O O . SER A 1 146 ? -17.512 -10.245 37.695 1.00 73.88 146 SER A O 1
ATOM 1180 N N . LYS A 1 147 ? -16.402 -8.419 37.010 1.00 71.69 147 LYS A N 1
ATOM 1181 C CA . LYS A 1 147 ? -16.234 -7.836 38.351 1.00 71.69 147 LYS A CA 1
ATOM 1182 C C . LYS A 1 147 ? -17.555 -7.346 38.945 1.00 71.69 147 LYS A C 1
ATOM 1184 O O . LYS A 1 147 ? -17.775 -7.536 40.130 1.00 71.69 147 LYS A O 1
ATOM 1189 N N . ARG A 1 148 ? -18.444 -6.744 38.145 1.00 64.50 148 ARG A N 1
ATOM 1190 C CA . ARG A 1 148 ? -19.764 -6.286 38.625 1.00 64.50 148 ARG A CA 1
ATOM 1191 C C . ARG A 1 148 ? -20.725 -7.434 38.930 1.00 64.50 148 ARG A C 1
ATOM 1193 O O . ARG A 1 148 ? -21.520 -7.304 39.848 1.00 64.50 148 ARG A O 1
ATOM 1200 N N . SER A 1 149 ? -20.650 -8.547 38.200 1.00 64.00 149 SER A N 1
ATOM 1201 C CA . SER A 1 149 ? -21.484 -9.727 38.470 1.00 64.00 149 SER A CA 1
ATOM 1202 C C . SER A 1 149 ? -21.029 -10.541 39.685 1.00 64.00 149 SER A C 1
ATOM 1204 O O . SER A 1 149 ? -21.825 -11.299 40.217 1.00 64.00 149 SER A O 1
ATOM 1206 N N . GLY A 1 150 ? -19.775 -10.393 40.126 1.00 58.66 150 GLY A N 1
ATOM 1207 C CA . GLY A 1 150 ? -19.221 -11.098 41.291 1.00 58.66 150 GLY A CA 1
ATOM 1208 C C . GLY A 1 150 ? -19.293 -10.336 42.620 1.00 58.66 150 GLY A C 1
ATOM 1209 O O . GLY A 1 150 ? -18.694 -10.789 43.584 1.00 58.66 150 GLY A O 1
ATOM 1210 N N . VAL A 1 151 ? -19.956 -9.172 42.674 1.00 54.25 151 VAL A N 1
ATOM 1211 C CA . VAL A 1 151 ? -20.079 -8.334 43.893 1.00 54.25 151 VAL A CA 1
ATOM 1212 C C . VAL A 1 151 ? -21.474 -8.440 44.546 1.00 54.25 151 VAL A C 1
ATOM 1214 O O . VAL A 1 151 ? -21.696 -7.872 45.605 1.00 54.25 151 VAL A O 1
ATOM 1217 N N . ASN A 1 152 ? -22.396 -9.225 43.972 1.00 47.53 152 ASN A N 1
ATOM 1218 C CA . ASN A 1 152 ? -23.730 -9.492 44.538 1.00 47.53 152 ASN A CA 1
ATOM 1219 C C . ASN A 1 152 ? -23.880 -10.950 45.022 1.00 47.53 152 ASN A C 1
ATOM 1221 O O . ASN A 1 152 ? -24.852 -11.624 44.679 1.00 47.53 152 ASN A O 1
ATOM 1225 N N . SER A 1 153 ? -22.913 -11.476 45.772 1.00 45.47 153 SER A N 1
ATOM 1226 C CA . SER A 1 153 ? -23.029 -12.781 46.446 1.00 45.47 153 SER A CA 1
ATOM 1227 C C . SER A 1 153 ? -22.438 -12.714 47.841 1.00 45.47 153 SER A C 1
ATOM 1229 O O . SER A 1 153 ? -21.354 -12.105 47.968 1.00 45.47 153 SER A O 1
#

pLDDT: mean 75.95, std 19.57, range [38.38, 97.12]

Radius of gyration: 29.84 Å; chains: 1; bounding box: 60×37×100 Å

Organism: Pisum sativum (NCBI:txid3888)

InterPro domains:
  IPR003103 BAG domain [PF02179] (54-129)
  IPR003103 BAG domain [PS51035] (53-131)
  IPR003103 BAG domain [SM00264] (53-131)
  IPR036533 BAG domain superfamily [G3DSA:1.20.58.120] (30-134)
  IPR039773 Molecular chaperone regulator BAG [PTHR12329] (2-135)

Foldseek 3Di:
DDDPPDDDDDDDDPPPDDDPDDDPPDPPDDPVNVVVVVVVVVVVVLQVVLLVLLVVLVVLLVVLVVVLVVLVVCVVVVHDDDLVVLVVSLVSLVVSLVSLVPRDHDDVSVVSSVVSNVSSVVSNVSSVVSSVVNVVVVVVVVVVVVVVVVPPD

Secondary structure (DSSP, 8-state):
-EETTEE---S--SSS----S---------HHHHHHHHHHHHHHHHHHHHHHHHHHHHHHHHHHHHHHHHHHHHHHTT----HHHHHHHHHHHHHHHHHHHT----HHHHHHHHHHHHHHHHHHHHHHHHHHHHHHHHHHHHHHHHHHHTS--

Sequence (153 aa):
IFYKNKERVSKEFLDVVGVKDKSKLVLMEDPISKEKRYLEMRKNVTMEKASKSISEISLDVDRLAGQVSALETIINKGGKVVEADLLKLIEKLMNQLLRLDGVIADGDVKLQRKIQVKRVQKYVETLDTLRNSSVHFIQRIKWTKSKRSGVNS